Protein AF-A0AAJ2H2S5-F1 (afdb_monomer_lite)

Structure (mmCIF, N/CA/C/O backbone):
data_AF-A0AAJ2H2S5-F1
#
_entry.id   AF-A0AAJ2H2S5-F1
#
loop_
_atom_site.group_PDB
_atom_site.id
_atom_site.type_symbol
_atom_site.label_atom_id
_atom_site.label_alt_id
_atom_site.label_comp_id
_atom_site.label_asym_id
_atom_site.label_entity_id
_atom_site.label_seq_id
_atom_site.pdbx_PDB_ins_code
_atom_site.Cartn_x
_atom_site.Cartn_y
_atom_site.Cartn_z
_atom_site.occupancy
_atom_site.B_iso_or_equiv
_atom_site.auth_seq_id
_atom_site.auth_comp_id
_atom_site.auth_asym_id
_atom_site.auth_atom_id
_atom_site.pdbx_PDB_model_num
ATOM 1 N N . MET A 1 1 ? 19.709 1.750 -10.043 1.00 72.44 1 MET A N 1
ATOM 2 C CA . MET A 1 1 ? 19.037 0.583 -9.437 1.00 72.44 1 MET A CA 1
ATOM 3 C C . MET A 1 1 ? 18.985 -0.518 -10.480 1.00 72.44 1 MET A C 1
ATOM 5 O O . MET A 1 1 ? 18.578 -0.243 -11.603 1.00 72.44 1 MET A O 1
ATOM 9 N N . LYS A 1 2 ? 19.457 -1.722 -10.153 1.00 84.75 2 LYS A N 1
ATOM 10 C CA . LYS A 1 2 ? 19.346 -2.899 -11.027 1.00 84.75 2 LYS A CA 1
ATOM 11 C C . LYS A 1 2 ? 17.888 -3.375 -11.057 1.00 84.75 2 LYS A C 1
ATOM 13 O O . LYS A 1 2 ? 17.181 -3.242 -10.062 1.00 84.75 2 LYS A O 1
ATOM 18 N N . LEU A 1 3 ? 17.439 -3.978 -12.162 1.00 85.81 3 LEU A N 1
ATOM 19 C CA . LEU A 1 3 ? 16.058 -4.474 -12.296 1.00 85.81 3 LEU A CA 1
ATOM 20 C C . LEU A 1 3 ? 15.671 -5.446 -11.164 1.00 85.81 3 LEU A C 1
ATOM 22 O O . LEU A 1 3 ? 14.578 -5.353 -10.616 1.00 85.81 3 LEU A O 1
ATOM 26 N N . ALA A 1 4 ? 16.590 -6.327 -10.759 1.00 87.56 4 ALA A N 1
ATOM 27 C CA . ALA A 1 4 ? 16.378 -7.253 -9.646 1.00 87.56 4 ALA A CA 1
ATOM 28 C C . ALA A 1 4 ? 16.149 -6.537 -8.299 1.00 87.56 4 ALA A C 1
ATOM 30 O O . ALA A 1 4 ? 15.272 -6.934 -7.535 1.00 87.56 4 ALA A O 1
ATOM 31 N N . GLU A 1 5 ? 16.886 -5.455 -8.029 1.00 87.12 5 GLU A N 1
ATOM 32 C CA . GLU A 1 5 ? 16.708 -4.633 -6.821 1.00 87.12 5 GLU A CA 1
ATOM 33 C C . GLU A 1 5 ? 15.341 -3.943 -6.836 1.00 87.12 5 GLU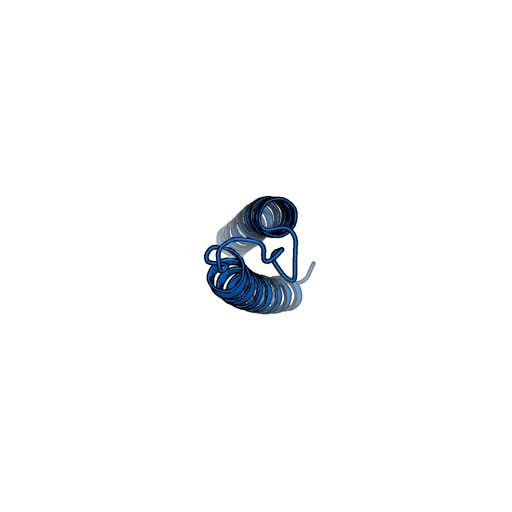 A C 1
ATOM 35 O O . GLU A 1 5 ? 14.634 -3.938 -5.831 1.00 87.12 5 GLU A O 1
ATOM 40 N N . ALA A 1 6 ? 14.934 -3.424 -7.998 1.00 89.06 6 ALA A N 1
ATOM 41 C CA . ALA A 1 6 ? 13.639 -2.776 -8.170 1.00 89.06 6 ALA A CA 1
ATOM 42 C C . ALA A 1 6 ? 12.468 -3.758 -7.972 1.00 89.06 6 ALA A C 1
ATOM 44 O O . ALA A 1 6 ? 11.471 -3.423 -7.335 1.00 89.06 6 ALA A O 1
ATOM 45 N N . LEU A 1 7 ? 12.591 -4.992 -8.470 1.00 89.25 7 LEU A N 1
ATOM 46 C CA . LEU A 1 7 ? 11.586 -6.043 -8.276 1.00 89.25 7 LEU A CA 1
ATOM 47 C C . LEU A 1 7 ? 11.493 -6.498 -6.814 1.00 89.25 7 LEU A C 1
ATOM 49 O O . LEU A 1 7 ? 10.385 -6.696 -6.308 1.00 89.25 7 LEU A O 1
ATOM 53 N N . LEU A 1 8 ? 12.632 -6.629 -6.127 1.00 91.81 8 LEU A N 1
ATOM 54 C CA . LEU A 1 8 ? 12.664 -6.952 -4.701 1.00 91.81 8 LEU A CA 1
ATOM 55 C C . LEU A 1 8 ? 11.992 -5.850 -3.876 1.00 91.81 8 LEU A C 1
ATOM 57 O O . LEU A 1 8 ? 11.129 -6.143 -3.049 1.00 91.81 8 LEU A O 1
ATOM 61 N N . LEU A 1 9 ? 12.335 -4.589 -4.153 1.00 91.38 9 LEU A N 1
ATOM 62 C CA . LEU A 1 9 ? 11.740 -3.433 -3.490 1.00 91.38 9 LEU A CA 1
ATOM 63 C C . LEU A 1 9 ? 10.223 -3.378 -3.711 1.00 91.38 9 LEU A C 1
ATOM 65 O O . LEU A 1 9 ? 9.479 -3.148 -2.762 1.00 91.38 9 LEU A O 1
ATOM 69 N N . ARG A 1 10 ? 9.741 -3.674 -4.927 1.00 89.88 10 ARG A N 1
ATOM 70 C CA . ARG A 1 10 ? 8.299 -3.749 -5.214 1.00 89.88 10 ARG A CA 1
ATOM 71 C C . ARG A 1 10 ? 7.600 -4.809 -4.359 1.00 89.88 10 ARG A C 1
ATOM 73 O O . ARG A 1 10 ? 6.531 -4.547 -3.817 1.00 89.88 10 ARG A O 1
ATOM 80 N N . SER A 1 11 ? 8.199 -5.995 -4.232 1.00 92.62 11 SER A N 1
ATOM 81 C CA . SER A 1 11 ? 7.664 -7.080 -3.396 1.00 92.62 11 SER A CA 1
ATOM 82 C C . SER A 1 11 ? 7.578 -6.671 -1.921 1.00 92.62 11 SER A C 1
ATOM 84 O O . SER A 1 11 ? 6.559 -6.901 -1.269 1.00 92.62 11 SER A O 1
ATOM 86 N N . ASP A 1 12 ? 8.611 -6.001 -1.407 1.00 94.19 12 ASP A N 1
ATOM 87 C CA . ASP A 1 12 ? 8.636 -5.500 -0.030 1.00 94.19 12 ASP A CA 1
ATOM 88 C C . ASP A 1 12 ? 7.578 -4.410 0.217 1.00 94.19 12 ASP A C 1
ATOM 90 O O . ASP A 1 12 ? 6.806 -4.491 1.175 1.00 94.19 12 ASP A O 1
ATOM 94 N N . GLN A 1 13 ? 7.460 -3.433 -0.691 1.00 93.56 13 GLN A N 1
ATOM 95 C CA . GLN A 1 13 ? 6.420 -2.400 -0.625 1.00 93.56 13 GLN A CA 1
ATOM 96 C C . GLN A 1 13 ? 5.010 -3.010 -0.635 1.00 93.56 13 GLN A C 1
ATOM 98 O O . GLN A 1 13 ? 4.137 -2.570 0.111 1.00 93.56 13 GLN A O 1
ATOM 103 N N . GLN A 1 14 ? 4.786 -4.063 -1.424 1.00 91.75 14 GLN A N 1
ATOM 104 C CA . GLN A 1 14 ? 3.489 -4.731 -1.492 1.00 91.75 14 GLN A CA 1
ATOM 105 C C . GLN A 1 14 ? 3.149 -5.489 -0.199 1.00 91.75 14 GLN A C 1
ATOM 107 O O . GLN A 1 14 ? 2.004 -5.449 0.255 1.00 91.75 14 GLN A O 1
ATOM 112 N N . LYS A 1 15 ? 4.143 -6.109 0.451 1.00 95.44 15 LYS A N 1
ATOM 113 C CA . LYS A 1 15 ? 3.975 -6.700 1.790 1.00 95.44 15 LYS A CA 1
ATOM 114 C C . LYS A 1 15 ? 3.643 -5.639 2.838 1.00 95.44 15 LYS A C 1
ATOM 116 O O . LYS A 1 15 ? 2.721 -5.833 3.628 1.00 95.44 15 LYS A O 1
ATOM 121 N N . LYS A 1 16 ? 4.344 -4.501 2.816 1.00 94.62 16 LYS A N 1
ATOM 122 C CA . LYS A 1 16 ? 4.079 -3.369 3.718 1.00 94.62 16 LYS A CA 1
ATOM 123 C C . LYS A 1 16 ? 2.666 -2.812 3.541 1.00 94.62 16 LYS A C 1
ATOM 125 O O . LYS A 1 16 ? 1.980 -2.611 4.538 1.00 94.62 16 LYS A O 1
ATOM 130 N N . LEU A 1 17 ? 2.192 -2.645 2.303 1.00 93.56 17 LEU A N 1
ATOM 131 C CA . LEU A 1 17 ? 0.809 -2.232 2.028 1.00 93.56 17 LEU A CA 1
ATOM 132 C C . LEU A 1 17 ? -0.214 -3.228 2.590 1.00 93.56 17 LEU A C 1
ATOM 134 O O . LEU A 1 17 ? -1.201 -2.811 3.190 1.00 93.56 17 LEU A O 1
ATOM 138 N N . SER A 1 18 ? 0.030 -4.534 2.441 1.00 94.62 18 SER A N 1
ATOM 139 C CA . SER A 1 18 ? -0.847 -5.562 3.014 1.00 94.62 18 SER A CA 1
ATOM 140 C C . SER A 1 18 ? -0.902 -5.485 4.542 1.00 94.62 18 SER A C 1
ATOM 142 O O . SER A 1 18 ? -1.979 -5.601 5.119 1.00 94.62 18 SER A O 1
ATOM 144 N N . SER A 1 19 ? 0.242 -5.265 5.196 1.00 95.38 19 SER A N 1
ATOM 145 C CA . SER A 1 19 ? 0.306 -5.104 6.653 1.00 95.38 19 SER A CA 1
ATOM 146 C C . SER A 1 19 ? -0.416 -3.839 7.123 1.00 95.38 19 SER A C 1
ATOM 148 O O . SER A 1 19 ? -1.183 -3.893 8.082 1.00 95.38 19 SER A O 1
ATOM 150 N N . LEU A 1 20 ? -0.223 -2.712 6.430 1.00 94.56 20 LEU A N 1
ATOM 151 C CA . LEU A 1 20 ? -0.923 -1.464 6.735 1.00 94.56 20 LEU A CA 1
ATOM 152 C C . LEU A 1 20 ? -2.435 -1.616 6.583 1.00 94.56 20 LEU A C 1
ATOM 154 O O . LEU A 1 20 ? -3.173 -1.149 7.441 1.00 94.56 20 LEU A O 1
ATOM 158 N N . LYS A 1 21 ? -2.896 -2.320 5.543 1.00 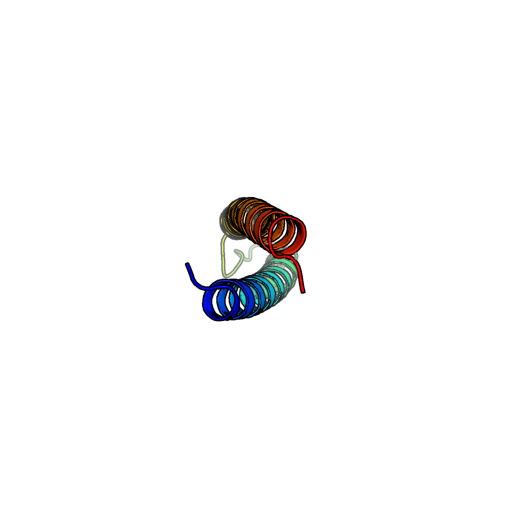93.00 21 LYS A N 1
ATOM 159 C CA . LYS A 1 21 ? -4.318 -2.617 5.362 1.00 93.00 21 LYS A CA 1
ATOM 160 C C . LYS A 1 21 ? -4.896 -3.371 6.562 1.00 93.00 21 LYS A C 1
ATOM 162 O O . LYS A 1 21 ? -5.895 -2.933 7.114 1.00 93.00 21 LYS A O 1
ATOM 167 N N . GLN A 1 22 ? -4.230 -4.436 7.011 1.00 93.62 22 GLN A N 1
ATOM 168 C CA . GLN A 1 22 ? -4.671 -5.189 8.191 1.00 93.62 22 GLN A CA 1
ATOM 169 C C . GLN A 1 22 ? -4.704 -4.330 9.462 1.00 93.62 22 GLN A C 1
ATOM 171 O O . GLN A 1 22 ? -5.638 -4.442 10.249 1.00 93.62 22 GLN A O 1
ATOM 176 N N . ARG A 1 23 ? -3.703 -3.462 9.658 1.00 94.38 23 ARG A N 1
ATOM 177 C CA . ARG A 1 23 ? -3.654 -2.545 10.808 1.00 94.38 23 ARG A CA 1
ATOM 178 C C . ARG A 1 23 ? -4.773 -1.511 10.765 1.00 94.38 23 ARG A C 1
ATOM 180 O O . ARG A 1 23 ? -5.365 -1.235 11.800 1.00 94.38 23 ARG A O 1
ATOM 187 N N . ILE A 1 24 ? -5.092 -0.970 9.591 1.00 92.19 24 ILE A N 1
ATOM 188 C CA . ILE A 1 24 ? -6.224 -0.049 9.426 1.00 92.19 24 ILE A CA 1
ATOM 189 C C . ILE A 1 24 ? -7.527 -0.766 9.775 1.00 92.19 24 ILE A C 1
ATOM 191 O O . ILE A 1 24 ? -8.277 -0.265 10.605 1.00 92.19 24 ILE A O 1
ATOM 195 N N . ASP A 1 25 ? -7.758 -1.954 9.212 1.00 91.00 25 ASP A N 1
ATOM 196 C CA . ASP A 1 25 ? -8.979 -2.730 9.462 1.00 91.00 25 ASP A CA 1
ATOM 197 C C . ASP A 1 25 ? -9.161 -3.041 10.963 1.00 91.00 25 ASP A C 1
ATOM 199 O O . ASP A 1 25 ? -10.282 -3.016 11.466 1.00 91.00 25 ASP A O 1
ATOM 203 N N . ALA A 1 26 ? -8.063 -3.270 11.692 1.00 90.25 26 ALA A N 1
ATOM 204 C CA . ALA A 1 26 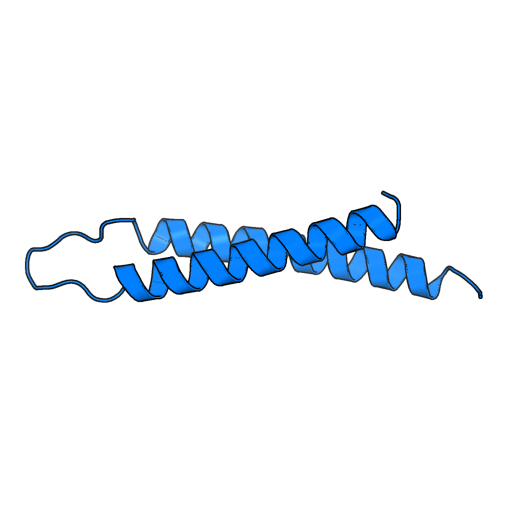? -8.077 -3.523 13.133 1.00 90.25 26 ALA A CA 1
ATOM 205 C C . ALA A 1 26 ? -8.312 -2.271 14.000 1.00 90.25 26 ALA A C 1
ATOM 207 O O . ALA A 1 26 ? -8.753 -2.405 15.137 1.00 90.25 26 ALA A O 1
ATOM 208 N N . ASN A 1 27 ? -8.010 -1.072 13.492 1.00 88.81 27 ASN A N 1
ATOM 209 C CA . ASN A 1 27 ? -8.096 0.184 14.247 1.00 88.81 27 ASN A CA 1
ATOM 210 C C . ASN A 1 27 ? -9.281 1.073 13.829 1.00 88.81 27 ASN A C 1
ATOM 212 O O . ASN A 1 27 ? -9.538 2.087 14.472 1.00 88.81 27 ASN A O 1
ATOM 216 N N . VAL A 1 28 ? -10.009 0.726 12.758 1.00 85.56 28 VAL A N 1
ATOM 217 C CA . VAL A 1 28 ? -11.132 1.539 12.252 1.00 85.56 28 VAL A CA 1
ATOM 218 C C . VAL A 1 28 ? -12.423 1.354 13.056 1.00 85.56 28 VAL A C 1
ATOM 220 O O . VAL A 1 28 ? -13.305 2.208 12.999 1.00 85.56 28 VAL A O 1
ATOM 223 N N . LEU A 1 29 ? -12.547 0.238 13.780 1.00 86.69 29 LEU A N 1
ATOM 224 C CA . LEU A 1 29 ? -13.710 -0.093 14.595 1.00 86.69 29 LEU A CA 1
ATOM 225 C C . LEU A 1 29 ? -13.262 -0.312 16.042 1.00 86.69 29 LEU A C 1
ATOM 227 O O . LEU A 1 29 ? -12.642 -1.325 16.355 1.00 86.69 29 LEU A O 1
ATOM 231 N N . VAL A 1 30 ? -13.604 0.633 16.912 1.00 86.06 30 VAL A N 1
ATOM 232 C CA . VAL A 1 30 ? -13.357 0.569 18.358 1.00 86.06 30 VAL A CA 1
ATOM 233 C C . VAL A 1 30 ? -14.680 0.639 19.117 1.00 86.06 30 VAL A C 1
ATOM 235 O O . VAL A 1 30 ? -15.694 1.069 18.560 1.00 86.06 30 VAL A O 1
ATOM 238 N N . GLN A 1 31 ? -14.696 0.156 20.361 1.00 84.81 31 GLN A N 1
ATOM 239 C CA . GLN A 1 31 ? -15.873 0.280 21.220 1.00 84.81 31 GLN A CA 1
ATOM 240 C C . GLN A 1 31 ? -16.018 1.712 21.742 1.00 84.81 31 GLN A C 1
ATOM 242 O O . GLN A 1 31 ? -15.086 2.513 21.693 1.00 84.81 31 GLN A O 1
ATOM 247 N N . ASP A 1 32 ? -17.213 2.036 22.226 1.00 84.44 32 ASP A N 1
ATOM 248 C CA . ASP A 1 32 ? -17.517 3.371 22.726 1.00 84.44 32 ASP A CA 1
ATOM 249 C C . ASP A 1 32 ? -16.675 3.668 23.978 1.00 84.44 32 ASP A C 1
ATOM 251 O O . ASP A 1 32 ? -16.747 2.944 24.972 1.00 84.44 32 ASP A O 1
ATOM 255 N N . GLY A 1 33 ? -15.855 4.718 23.913 1.00 82.62 33 GLY A N 1
ATOM 256 C CA . GLY A 1 33 ? -14.909 5.087 24.971 1.00 82.62 33 GLY A CA 1
ATOM 257 C C . GLY A 1 33 ? -13.511 4.465 24.866 1.00 82.62 33 GLY A C 1
ATOM 258 O O . GLY A 1 33 ? -12.649 4.851 25.654 1.00 82.62 33 GLY A O 1
ATOM 259 N N . ASP A 1 34 ? -13.261 3.575 23.899 1.00 85.38 34 ASP A N 1
ATOM 260 C CA . ASP A 1 34 ? -11.919 3.062 23.607 1.00 85.38 34 ASP A CA 1
ATOM 261 C C . ASP A 1 34 ? -11.204 3.927 22.560 1.00 85.38 34 ASP A C 1
ATOM 263 O O . ASP A 1 34 ? -11.799 4.412 21.594 1.00 85.38 34 ASP A O 1
ATOM 267 N N . GLU A 1 35 ? -9.891 4.076 22.722 1.00 85.56 35 GLU A N 1
ATOM 268 C CA . GLU A 1 35 ? -9.028 4.678 21.709 1.00 85.56 35 GLU A CA 1
ATOM 269 C C . GLU A 1 35 ? -8.426 3.589 20.805 1.00 85.56 35 GLU A C 1
ATOM 271 O O . GLU A 1 35 ? -8.033 2.521 21.293 1.00 85.56 35 GLU A O 1
ATOM 276 N N . PRO A 1 36 ? -8.316 3.831 19.485 1.00 85.75 36 PRO A N 1
ATOM 277 C CA . PRO A 1 36 ? -7.581 2.945 18.592 1.00 85.75 36 PRO A CA 1
ATOM 278 C C . PRO A 1 36 ? -6.154 2.719 19.094 1.00 85.75 36 PRO A C 1
ATOM 280 O O . PRO A 1 36 ? -5.487 3.651 19.541 1.00 85.75 36 PRO A O 1
ATOM 283 N N . SER A 1 37 ? -5.653 1.488 18.973 1.00 88.94 37 SER A N 1
ATOM 284 C CA . SER A 1 37 ? -4.269 1.168 19.355 1.00 88.94 37 SER A CA 1
ATOM 285 C C . SER A 1 37 ? -3.243 1.935 18.513 1.00 88.94 37 SER A C 1
ATOM 287 O O . SER A 1 37 ? -2.113 2.154 18.946 1.00 88.94 37 SER A O 1
ATOM 289 N N . GLU A 1 38 ? -3.634 2.338 17.306 1.00 89.19 38 GLU A N 1
ATOM 290 C CA . GLU A 1 38 ? -2.854 3.154 16.387 1.00 89.19 38 GLU A CA 1
ATOM 291 C C . GLU A 1 38 ? -3.751 4.205 15.729 1.00 89.19 38 GLU A C 1
ATOM 293 O O . GLU A 1 38 ? -4.893 3.898 15.392 1.00 89.19 38 GLU A O 1
ATOM 298 N N . ASP A 1 39 ? -3.232 5.410 15.466 1.00 90.00 39 ASP A N 1
ATOM 299 C CA . ASP A 1 39 ? -3.996 6.457 14.773 1.00 90.00 39 ASP A CA 1
ATOM 300 C C . ASP A 1 39 ? -4.315 6.035 13.321 1.00 90.00 39 ASP A C 1
ATOM 302 O O . ASP A 1 39 ? -3.401 5.953 12.483 1.00 90.00 39 ASP A O 1
ATOM 306 N N . PRO A 1 40 ? -5.599 5.816 12.970 1.00 87.94 40 PRO A N 1
ATOM 307 C CA . PRO A 1 40 ? -5.990 5.434 11.617 1.00 87.94 40 PRO A CA 1
ATOM 308 C C . PRO A 1 40 ? -5.572 6.465 10.560 1.00 87.94 40 PRO A C 1
ATOM 310 O O . PRO A 1 40 ? -5.262 6.093 9.427 1.00 87.94 40 PRO A O 1
ATOM 313 N N . ASN A 1 41 ? -5.510 7.754 10.910 1.00 90.50 41 ASN A N 1
ATOM 314 C CA . ASN A 1 41 ? -5.105 8.813 9.986 1.00 90.50 41 ASN A CA 1
ATOM 315 C C . ASN A 1 41 ? -3.615 8.725 9.647 1.00 90.50 41 ASN A C 1
ATOM 317 O O . ASN A 1 41 ? -3.233 8.905 8.488 1.00 90.50 41 ASN A O 1
ATOM 321 N N . GLU A 1 42 ? -2.770 8.410 10.628 1.00 93.25 42 GLU A N 1
ATOM 322 C CA . GLU A 1 42 ? -1.340 8.190 10.401 1.00 93.25 42 GLU A CA 1
ATOM 323 C C . GLU A 1 42 ? -1.096 6.927 9.569 1.00 93.25 42 GLU A C 1
ATOM 325 O O . GLU A 1 42 ? -0.270 6.938 8.651 1.00 93.25 42 GLU A O 1
ATOM 330 N N . LEU A 1 43 ? -1.854 5.853 9.815 1.00 93.19 43 LEU A N 1
ATOM 331 C CA . LEU A 1 43 ? -1.803 4.647 8.985 1.00 93.19 43 LEU A CA 1
ATOM 332 C C . LEU A 1 43 ? -2.211 4.940 7.532 1.00 93.19 43 LEU A C 1
ATOM 334 O O . LEU A 1 43 ? -1.539 4.498 6.596 1.00 93.19 43 LEU A O 1
ATOM 338 N N . LEU A 1 44 ? -3.264 5.735 7.323 1.00 91.94 44 LEU A N 1
ATOM 339 C CA . LEU A 1 44 ? -3.696 6.159 5.989 1.00 91.94 44 LEU A CA 1
ATOM 340 C C . LEU A 1 44 ? -2.622 6.995 5.282 1.00 91.94 44 LEU A C 1
ATOM 342 O O . LEU A 1 44 ? -2.319 6.733 4.116 1.00 91.94 44 LEU A O 1
ATOM 346 N N . LYS A 1 45 ? -1.982 7.948 5.973 1.00 94.88 45 LYS A N 1
ATOM 347 C CA . LYS A 1 45 ? -0.858 8.726 5.415 1.00 94.88 45 LYS A CA 1
ATOM 348 C C . LYS A 1 45 ? 0.291 7.823 4.962 1.00 94.88 45 LYS A C 1
ATOM 350 O O . LYS A 1 45 ? 0.831 8.027 3.872 1.00 94.88 45 LYS A O 1
ATOM 355 N N . GLN A 1 46 ? 0.632 6.802 5.752 1.00 93.94 46 GLN A N 1
ATOM 356 C CA . GLN A 1 46 ? 1.654 5.818 5.382 1.00 93.94 46 GLN A CA 1
ATOM 357 C C . GLN A 1 46 ? 1.269 5.054 4.109 1.00 93.94 46 GLN A C 1
ATOM 359 O O . GLN A 1 46 ? 2.100 4.907 3.212 1.00 93.94 46 GLN A O 1
ATOM 364 N N . VAL A 1 47 ? 0.007 4.624 3.986 1.00 94.12 47 VAL A N 1
ATOM 365 C CA . VAL A 1 47 ? -0.501 3.962 2.772 1.00 94.12 47 VAL A CA 1
ATOM 366 C C . VAL A 1 47 ? -0.402 4.877 1.553 1.00 94.12 47 VAL A C 1
ATOM 368 O O . VAL A 1 47 ? 0.075 4.435 0.505 1.00 94.12 47 VAL A O 1
ATOM 371 N N . PHE A 1 48 ? -0.811 6.143 1.667 1.00 94.00 48 PHE A N 1
ATOM 372 C CA . PHE A 1 48 ? -0.742 7.096 0.555 1.00 94.00 48 PHE A CA 1
ATOM 373 C C . PHE A 1 48 ? 0.694 7.330 0.085 1.00 94.00 48 PHE A C 1
ATOM 375 O O . PHE A 1 48 ? 0.962 7.249 -1.116 1.00 94.00 48 PHE A O 1
ATOM 382 N N . SER A 1 49 ? 1.618 7.559 1.021 1.00 94.94 49 SER A N 1
ATOM 383 C CA . SER A 1 49 ? 3.037 7.745 0.705 1.00 94.94 49 SER A CA 1
ATOM 384 C C . SER A 1 49 ? 3.616 6.513 0.000 1.00 94.94 49 SER A C 1
ATOM 386 O O . SER A 1 49 ? 4.157 6.606 -1.104 1.00 94.94 49 SER A O 1
ATOM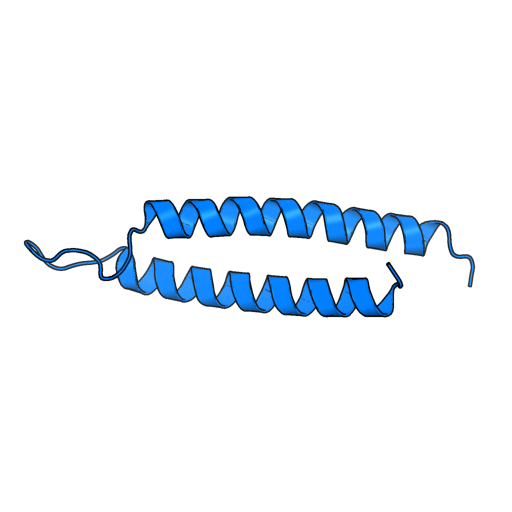 388 N N . LEU A 1 50 ? 3.395 5.328 0.577 1.00 94.12 50 LEU A N 1
ATOM 389 C CA . LEU A 1 50 ? 3.906 4.066 0.046 1.00 94.12 50 LEU A CA 1
ATOM 390 C C . LEU A 1 50 ? 3.319 3.730 -1.333 1.00 94.12 50 LEU A C 1
ATOM 392 O O . LEU A 1 50 ? 4.021 3.224 -2.208 1.00 94.12 50 LEU A O 1
ATOM 396 N N . THR A 1 51 ? 2.043 4.048 -1.556 1.00 91.94 51 THR A N 1
ATOM 397 C CA . THR A 1 51 ? 1.388 3.870 -2.859 1.00 91.94 51 THR A CA 1
ATOM 398 C C . THR A 1 51 ? 2.017 4.776 -3.915 1.00 91.94 51 THR A C 1
ATOM 400 O O . THR A 1 51 ? 2.293 4.323 -5.028 1.00 91.94 51 THR A O 1
ATOM 403 N N . GLN A 1 52 ? 2.298 6.035 -3.572 1.00 94.38 52 GLN A N 1
ATOM 404 C CA . GLN A 1 52 ? 2.935 6.975 -4.491 1.00 94.38 52 GLN A CA 1
ATOM 405 C C . GLN A 1 52 ? 4.365 6.541 -4.849 1.00 94.38 52 GLN A C 1
ATOM 407 O O . GLN A 1 52 ? 4.765 6.613 -6.014 1.00 94.38 52 GLN A O 1
ATOM 412 N N . GLU A 1 53 ? 5.135 6.049 -3.878 1.00 92.31 53 GLU A N 1
ATOM 413 C CA . GLU A 1 53 ? 6.461 5.478 -4.132 1.00 92.31 53 GLU A CA 1
ATOM 414 C C . GLU A 1 53 ? 6.393 4.236 -5.022 1.00 92.31 53 GLU A C 1
ATOM 416 O O . GLU A 1 53 ? 7.178 4.102 -5.965 1.00 92.31 53 GLU A O 1
ATOM 421 N N . SER A 1 54 ? 5.430 3.349 -4.765 1.00 91.75 54 SER A N 1
ATOM 422 C CA . SER A 1 54 ? 5.250 2.129 -5.549 1.00 91.75 54 SER A CA 1
ATOM 423 C C . SER A 1 54 ? 4.909 2.436 -7.008 1.00 91.75 54 SER A C 1
ATOM 425 O O . SER A 1 54 ? 5.493 1.845 -7.917 1.00 91.75 54 SER A O 1
ATOM 427 N N . GLN A 1 55 ? 4.049 3.428 -7.260 1.00 92.19 55 GLN A N 1
ATOM 428 C CA . GLN A 1 55 ? 3.738 3.888 -8.618 1.00 92.19 55 GLN A CA 1
ATOM 429 C C . GLN A 1 55 ? 4.979 4.405 -9.354 1.00 92.19 55 GLN A C 1
ATOM 431 O O . GLN A 1 55 ? 5.215 4.021 -10.502 1.00 92.19 55 GLN A O 1
ATOM 436 N N . LYS A 1 56 ? 5.806 5.230 -8.695 1.00 92.69 56 LYS A N 1
ATOM 437 C CA . LYS A 1 56 ? 7.066 5.731 -9.273 1.00 92.69 56 LYS A CA 1
ATOM 438 C C . LYS A 1 56 ? 8.016 4.583 -9.620 1.00 92.69 56 LYS A C 1
ATOM 440 O O . LYS A 1 56 ? 8.601 4.575 -10.703 1.00 92.69 56 LYS A O 1
ATOM 445 N N . LEU A 1 57 ? 8.141 3.601 -8.728 1.00 91.50 57 LEU A N 1
ATOM 446 C CA . LEU A 1 57 ? 8.991 2.430 -8.932 1.00 91.50 57 LEU A CA 1
ATOM 447 C C . LEU A 1 57 ? 8.508 1.572 -10.107 1.00 91.50 57 LEU A C 1
ATOM 449 O O . LEU A 1 57 ? 9.302 1.201 -10.970 1.00 91.50 57 LEU A O 1
ATOM 453 N N . ILE A 1 58 ? 7.206 1.290 -10.167 1.00 90.19 58 ILE A N 1
ATOM 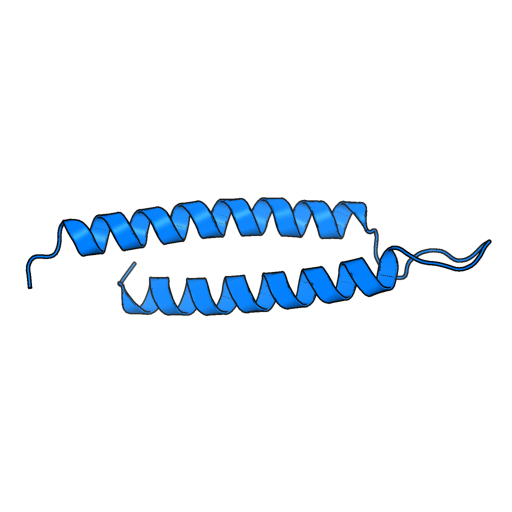454 C CA . ILE A 1 58 ? 6.578 0.529 -11.253 1.00 90.19 58 ILE A CA 1
ATOM 455 C C . ILE A 1 58 ? 6.808 1.227 -12.595 1.00 90.19 58 ILE A C 1
ATOM 457 O O . ILE A 1 58 ? 7.227 0.580 -13.554 1.00 90.19 58 ILE A O 1
ATOM 461 N N . PHE A 1 59 ? 6.608 2.545 -12.656 1.00 91.25 59 PHE A N 1
ATOM 462 C CA . PHE A 1 59 ? 6.864 3.322 -13.865 1.00 91.25 59 PHE A CA 1
ATOM 463 C C . PHE A 1 59 ? 8.328 3.217 -14.319 1.00 91.25 59 PHE A C 1
ATOM 465 O O . PHE A 1 59 ? 8.586 2.921 -15.485 1.00 91.25 59 PHE A O 1
ATOM 472 N N . ALA A 1 60 ? 9.288 3.376 -13.403 1.00 90.00 60 ALA A N 1
ATOM 473 C CA . ALA A 1 60 ? 10.713 3.254 -13.713 1.00 90.00 60 ALA A CA 1
ATOM 474 C C . ALA A 1 60 ? 11.096 1.847 -14.212 1.00 90.00 60 ALA A C 1
ATOM 476 O O . ALA A 1 60 ? 11.885 1.710 -15.151 1.00 90.00 60 ALA A O 1
ATOM 477 N N . ILE A 1 61 ? 10.512 0.796 -13.623 1.00 89.00 61 ILE A N 1
ATOM 478 C CA . ILE A 1 61 ? 10.694 -0.589 -14.078 1.00 89.00 61 ILE A CA 1
ATOM 479 C C . ILE A 1 61 ? 10.151 -0.759 -15.498 1.00 89.00 61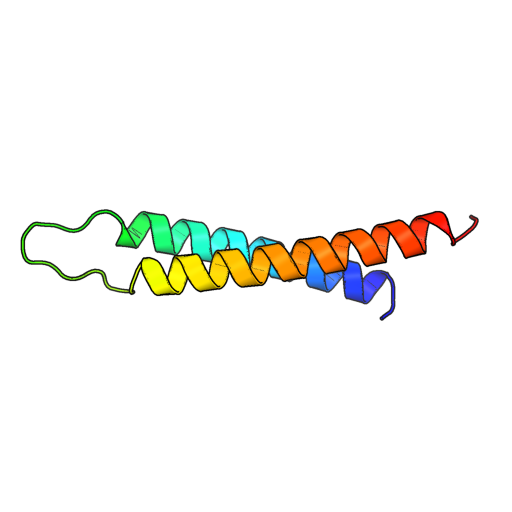 ILE A C 1
ATOM 481 O O . ILE A 1 61 ? 10.861 -1.269 -16.362 1.00 89.00 61 ILE A O 1
ATOM 485 N N . HIS A 1 62 ? 8.918 -0.318 -15.765 1.00 88.44 62 HIS A N 1
ATOM 486 C CA . HIS A 1 62 ? 8.318 -0.437 -17.095 1.00 88.44 62 HIS A CA 1
ATOM 487 C C . HIS A 1 62 ? 9.100 0.335 -18.153 1.00 88.44 62 HIS A C 1
ATOM 489 O O . HIS A 1 62 ? 9.325 -0.193 -19.239 1.00 88.44 62 HIS A O 1
ATOM 495 N N . GLN A 1 63 ? 9.561 1.539 -17.818 1.00 89.69 63 GLN A N 1
ATOM 496 C CA . GLN A 1 63 ? 10.421 2.332 -18.684 1.00 89.69 63 GLN A CA 1
ATOM 497 C C . GLN A 1 63 ? 11.707 1.561 -19.017 1.00 89.69 63 GLN A C 1
ATOM 499 O O . GLN A 1 63 ? 12.027 1.367 -20.186 1.00 89.69 63 GLN A O 1
ATOM 504 N N . THR A 1 64 ? 12.397 1.036 -18.002 1.00 86.38 64 THR A N 1
ATOM 505 C CA . THR A 1 64 ? 13.631 0.255 -18.186 1.00 86.38 64 THR A CA 1
ATOM 506 C C . THR A 1 64 ? 13.396 -0.988 -19.048 1.00 86.38 64 THR A C 1
ATOM 508 O O . THR A 1 64 ? 14.173 -1.257 -19.962 1.00 86.38 64 THR A O 1
ATOM 511 N N . ASN A 1 65 ? 12.300 -1.714 -18.812 1.00 86.19 65 ASN A N 1
ATOM 512 C CA . ASN A 1 65 ? 11.936 -2.895 -19.594 1.00 86.19 65 ASN A CA 1
ATOM 513 C C . ASN A 1 65 ? 11.632 -2.547 -21.058 1.00 86.19 65 ASN A C 1
ATOM 515 O O . ASN A 1 65 ? 12.022 -3.294 -21.944 1.00 86.19 65 ASN A O 1
ATOM 519 N N . ALA A 1 66 ? 10.971 -1.417 -21.322 1.00 88.12 66 ALA A N 1
ATOM 520 C CA . ALA A 1 66 ? 10.646 -0.986 -22.681 1.00 88.12 66 ALA A CA 1
ATOM 521 C C . ALA A 1 66 ? 11.886 -0.562 -23.491 1.00 88.12 66 ALA A C 1
ATOM 523 O O . ALA A 1 66 ? 11.930 -0.770 -24.701 1.00 88.12 66 ALA A O 1
ATOM 524 N N . PHE A 1 67 ? 12.898 0.018 -22.835 1.00 84.69 67 PHE A N 1
ATOM 525 C CA . PHE A 1 67 ? 14.156 0.415 -23.481 1.00 84.69 67 PHE A CA 1
ATOM 526 C C . PHE A 1 67 ? 15.187 -0.717 -23.581 1.00 84.69 67 PHE A C 1
ATOM 528 O O . PHE A 1 67 ? 16.149 -0.605 -24.342 1.00 84.69 67 PHE A O 1
ATOM 535 N N . THR A 1 68 ? 14.993 -1.811 -22.846 1.00 80.25 68 THR A N 1
ATOM 536 C CA . THR A 1 68 ? 15.869 -2.983 -22.913 1.00 80.25 68 THR A CA 1
ATOM 537 C C . THR A 1 68 ? 15.379 -3.907 -24.025 1.00 80.25 68 THR A C 1
ATOM 539 O O . THR A 1 68 ? 14.384 -4.608 -23.865 1.00 80.25 68 THR A O 1
ATOM 542 N N . LYS A 1 69 ? 16.067 -3.909 -25.173 1.00 65.88 69 LYS A N 1
ATOM 543 C CA . LYS A 1 69 ? 15.844 -4.925 -26.211 1.00 65.88 69 LYS A CA 1
ATOM 544 C C . LYS A 1 69 ? 16.390 -6.272 -25.728 1.00 65.88 69 LYS A C 1
ATOM 546 O O . LYS A 1 69 ? 17.563 -6.349 -25.363 1.00 65.88 69 LYS A O 1
ATOM 551 N N . LEU A 1 70 ? 15.520 -7.281 -25.718 1.00 57.91 70 LEU A N 1
ATOM 552 C CA . LEU A 1 70 ? 15.883 -8.700 -25.649 1.00 57.91 70 LEU A CA 1
ATOM 553 C C . LEU A 1 70 ? 16.552 -9.143 -26.952 1.00 57.91 70 LEU A C 1
ATOM 555 O O . LEU A 1 70 ? 16.096 -8.677 -28.023 1.00 57.91 70 LEU A O 1
#

Foldseek 3Di:
DDLVVLVVVLVVLVVVLVVLVVLLVQQVDDDDPDHGPDDNVVSVVVNVVSVVVSVVSVVVSVVVVVPDDD

Sequence (70 aa):
MKLAEALLLRSDQQKKLSSLKQRIDANVLVQDGDEPSEDPNELLKQVFSLTQESQKLIFAIHQTNAFTKL

InterPro domains:
  IPR047741 Uncharacterised protein DIP1984-like [NF038048] (2-70)
  IPR047741 Uncharacterised protein DIP1984-like [PF20935] (10-70)

Secondary structure (DSSP, 8-state):
--HHHHHHHHHHHHHHHHHHHHHHHHHS---TTPPPSS-HHHHHHHHHHHHHHHHHHHHHHHHHHHHS--

Radius of gyration: 16.68 Å; chains: 1; bounding box: 37×18×51 Å

pLDDT: mean 89.22, std 6.25, range [57.91, 95.44]

Organism: NCBI:txid1538159